Protein AF-A0A420J7J9-F1 (afdb_monomer_lite)

pLDDT: mean 89.04, std 15.26, range [40.41, 98.19]

Sequence (106 aa):
MLVKWNEISLKTTLQDIESKDVEVALNSLITNLRHIQMSLSPEFQLDKILFAKLLQACRTHPSCSIACSTIADETAAGLISRLRSNVATWKAQQNPMGEQMTKTKL

Radius of gyration: 16.17 Å; chains: 1; bounding box: 46×28×48 Å

Foldseek 3Di:
DVVCLVPAALVVLCVVVVDPQSLVSLVVSLVVNQVVQVVDDPVCVDQLNLLVSNLVRYCVPPLCVVLSPDPDDSGNVSSSVSSNVSSVVVVCVVCVDDPPPPDDDD

Organism: NCBI:txid62708

Structure (mmCIF, N/CA/C/O backbone):
data_AF-A0A420J7J9-F1
#
_entry.id   AF-A0A420J7J9-F1
#
loop_
_atom_site.group_PDB
_atom_site.id
_atom_site.type_symbol
_atom_site.label_atom_id
_atom_site.label_alt_id
_atom_site.label_comp_id
_atom_site.label_asym_id
_atom_site.label_entity_id
_atom_site.label_seq_id
_atom_site.pdbx_PDB_ins_code
_atom_site.Cartn_x
_atom_site.Cartn_y
_atom_site.Cartn_z
_atom_site.occupancy
_atom_site.B_iso_or_equiv
_atom_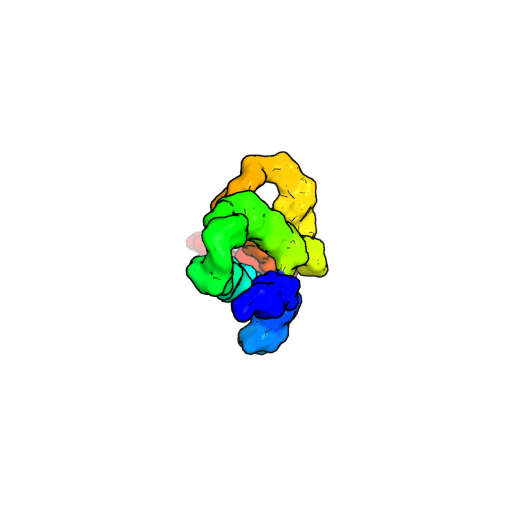site.auth_seq_id
_atom_site.auth_comp_id
_atom_site.auth_asym_id
_atom_site.auth_atom_id
_atom_site.pdbx_PDB_model_num
ATOM 1 N N . MET A 1 1 ? -17.804 -1.522 4.034 1.00 90.06 1 MET A N 1
ATOM 2 C CA . MET A 1 1 ? -16.452 -0.916 3.997 1.00 90.06 1 MET A CA 1
ATOM 3 C C . MET A 1 1 ? -15.364 -1.871 4.470 1.00 90.06 1 MET A C 1
ATOM 5 O O . MET A 1 1 ? -14.366 -1.987 3.776 1.00 90.06 1 MET A O 1
ATOM 9 N N . LEU A 1 2 ? -15.567 -2.612 5.566 1.00 92.81 2 LEU A N 1
ATOM 10 C CA . LEU A 1 2 ? -14.565 -3.558 6.079 1.00 92.81 2 LEU A CA 1
ATOM 11 C C . LEU A 1 2 ? -14.192 -4.686 5.096 1.00 92.81 2 LEU A C 1
ATOM 13 O O . LEU A 1 2 ? -13.023 -5.021 4.971 1.00 92.81 2 LEU A O 1
ATOM 17 N N . VAL A 1 3 ? -15.160 -5.223 4.343 1.00 95.81 3 VAL A N 1
ATOM 18 C CA . VAL A 1 3 ? -14.890 -6.217 3.282 1.00 95.81 3 VAL A CA 1
ATOM 19 C C . VAL A 1 3 ? -13.900 -5.658 2.252 1.00 95.81 3 VAL A C 1
ATOM 21 O O . VAL A 1 3 ? -12.827 -6.221 2.062 1.00 95.81 3 VAL A O 1
ATOM 24 N N . LYS A 1 4 ? -14.190 -4.465 1.707 1.00 95.00 4 LYS A N 1
ATOM 25 C CA . LYS A 1 4 ? -13.288 -3.755 0.785 1.00 95.00 4 LYS A CA 1
ATOM 26 C C . LYS A 1 4 ? -11.912 -3.491 1.402 1.00 95.00 4 LYS A C 1
ATOM 28 O O . LYS A 1 4 ? -10.905 -3.658 0.726 1.00 95.00 4 LYS A O 1
ATOM 33 N N . TRP A 1 5 ? -11.857 -3.098 2.679 1.00 96.88 5 TRP A N 1
ATOM 34 C CA . TRP A 1 5 ? -10.592 -2.925 3.399 1.00 96.88 5 TRP A CA 1
ATOM 35 C C . TRP A 1 5 ? -9.769 -4.208 3.413 1.00 96.88 5 TRP A C 1
ATOM 37 O O . TRP A 1 5 ? -8.566 -4.143 3.209 1.00 96.88 5 TRP A O 1
ATOM 47 N N . ASN A 1 6 ? -10.378 -5.372 3.622 1.00 95.50 6 ASN A N 1
ATOM 48 C CA . ASN A 1 6 ? -9.649 -6.637 3.696 1.00 95.50 6 ASN A CA 1
ATOM 49 C C . ASN A 1 6 ? -9.162 -7.111 2.322 1.00 95.50 6 ASN A C 1
ATOM 51 O O . ASN A 1 6 ? -8.015 -7.538 2.205 1.00 95.50 6 ASN A O 1
ATOM 55 N N . GLU A 1 7 ? -9.994 -6.969 1.294 1.00 95.69 7 GLU A N 1
ATOM 56 C CA . GLU A 1 7 ? -9.735 -7.490 -0.054 1.00 95.69 7 GLU A CA 1
ATOM 57 C C . GLU A 1 7 ? -8.783 -6.617 -0.874 1.00 95.69 7 GLU A C 1
ATOM 59 O O . GLU A 1 7 ? -8.020 -7.136 -1.691 1.00 95.69 7 GLU A O 1
ATOM 64 N N . ILE A 1 8 ? -8.790 -5.297 -0.651 1.00 96.94 8 ILE A N 1
ATOM 65 C CA . ILE A 1 8 ? -7.979 -4.391 -1.461 1.00 96.94 8 ILE A CA 1
ATOM 66 C C . ILE A 1 8 ? -6.481 -4.671 -1.266 1.00 96.94 8 ILE A C 1
ATOM 68 O O . ILE A 1 8 ? -5.954 -4.735 -0.146 1.00 96.94 8 ILE A O 1
ATOM 72 N N . SER A 1 9 ? -5.800 -4.844 -2.392 1.00 97.50 9 SER A N 1
ATOM 73 C CA . SER A 1 9 ? -4.366 -5.078 -2.519 1.00 97.50 9 SER A CA 1
ATOM 74 C C . SER A 1 9 ? -3.840 -4.361 -3.761 1.00 97.50 9 SER A C 1
ATOM 76 O O . SER A 1 9 ? -4.617 -3.896 -4.599 1.00 97.50 9 SER A O 1
ATOM 78 N N . LEU A 1 10 ? -2.519 -4.292 -3.927 1.00 97.50 10 LEU A N 1
ATOM 79 C CA . LEU A 1 10 ? -1.934 -3.736 -5.150 1.00 97.50 10 LEU A CA 1
ATOM 80 C C . LEU A 1 10 ? -2.340 -4.554 -6.386 1.00 97.50 10 LEU A C 1
ATOM 82 O O . LEU A 1 10 ? -2.650 -3.988 -7.430 1.00 97.50 10 LEU A O 1
ATOM 86 N N . LYS A 1 11 ? -2.419 -5.883 -6.237 1.00 96.00 11 LYS A N 1
ATOM 87 C CA . LYS A 1 11 ? -2.856 -6.799 -7.296 1.00 96.00 11 LYS A CA 1
ATOM 88 C C . LYS A 1 11 ? -4.298 -6.534 -7.726 1.00 96.00 11 LYS A C 1
ATOM 90 O O . LYS A 1 11 ? -4.545 -6.399 -8.917 1.00 96.00 11 LYS A O 1
ATOM 95 N N . THR A 1 12 ? -5.232 -6.461 -6.778 1.00 96.81 12 THR A N 1
ATOM 96 C CA . THR A 1 12 ? -6.642 -6.198 -7.112 1.00 96.81 12 THR A CA 1
ATOM 97 C C . THR A 1 12 ? -6.812 -4.788 -7.666 1.00 96.81 12 THR A C 1
ATOM 99 O O . THR A 1 12 ? -7.555 -4.602 -8.613 1.00 96.81 12 THR A O 1
ATOM 102 N N . THR A 1 13 ? -6.045 -3.810 -7.171 1.00 97.38 13 THR A N 1
ATOM 103 C CA . THR A 1 13 ? -6.090 -2.440 -7.705 1.00 97.38 13 THR A CA 1
ATOM 104 C C . THR A 1 13 ? -5.647 -2.385 -9.167 1.00 97.38 13 THR A C 1
ATOM 106 O O . THR A 1 13 ? -6.300 -1.712 -9.950 1.00 97.38 13 THR A O 1
ATOM 109 N N . LEU A 1 14 ? -4.586 -3.108 -9.559 1.00 96.94 14 LEU A N 1
ATOM 110 C CA . LEU A 1 14 ? -4.165 -3.231 -10.966 1.00 96.94 14 LEU A CA 1
ATOM 111 C C . LEU A 1 14 ? -5.277 -3.809 -11.853 1.00 96.94 14 LEU A C 1
ATOM 113 O O . LEU A 1 14 ? -5.465 -3.344 -12.974 1.00 96.94 14 LEU A O 1
ATOM 117 N N . GLN A 1 15 ? -5.999 -4.810 -11.341 1.00 95.94 15 GLN A N 1
ATOM 118 C CA . GLN A 1 15 ? -7.125 -5.432 -12.038 1.00 95.94 15 GLN A CA 1
ATOM 119 C C . GLN A 1 15 ? -8.300 -4.456 -12.179 1.00 95.94 15 GLN A C 1
ATOM 121 O O . GLN A 1 15 ? -8.809 -4.294 -13.281 1.00 95.94 15 GLN A O 1
ATOM 126 N N . ASP A 1 16 ? -8.669 -3.764 -11.099 1.00 95.69 16 ASP A N 1
ATOM 127 C CA . ASP A 1 16 ? -9.810 -2.842 -11.061 1.00 95.69 16 ASP A CA 1
ATOM 128 C C . ASP A 1 16 ? -9.631 -1.626 -11.982 1.00 95.69 16 ASP A C 1
ATOM 130 O O . ASP A 1 16 ? -10.608 -1.122 -12.530 1.00 95.69 16 ASP A O 1
ATOM 134 N N . ILE A 1 17 ? -8.396 -1.134 -12.146 1.00 95.88 17 ILE A N 1
ATOM 135 C CA . ILE A 1 17 ? -8.097 0.018 -13.017 1.00 95.88 17 ILE A CA 1
ATOM 136 C C . ILE A 1 17 ? -7.625 -0.389 -14.421 1.00 95.88 17 ILE A C 1
ATOM 138 O O . ILE A 1 17 ? -7.207 0.479 -15.186 1.00 95.88 17 ILE A O 1
ATOM 142 N N . GLU A 1 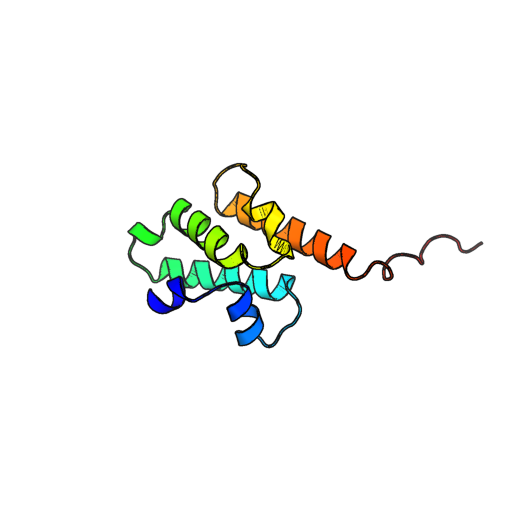18 ? -7.611 -1.690 -14.728 1.00 94.81 18 GLU A N 1
ATOM 143 C CA . GLU A 1 18 ? -7.140 -2.263 -15.999 1.00 94.81 18 GLU A CA 1
ATOM 144 C C . GLU A 1 18 ? -5.755 -1.745 -16.448 1.00 94.81 18 GLU A C 1
ATOM 146 O O . GLU A 1 18 ? -5.471 -1.583 -17.637 1.00 94.81 18 GLU A O 1
ATOM 151 N N . SER A 1 19 ? -4.857 -1.488 -15.492 1.00 92.31 19 SER A N 1
ATOM 152 C CA . SER A 1 19 ? -3.538 -0.906 -15.758 1.00 92.31 19 SER A CA 1
ATOM 153 C C . SER A 1 19 ? -2.415 -1.900 -15.507 1.00 92.31 19 SER A C 1
ATOM 155 O O . SER A 1 19 ? -2.480 -2.754 -14.624 1.00 92.31 19 SER A O 1
ATOM 157 N N . LYS A 1 20 ? -1.331 -1.740 -16.268 1.00 91.56 20 LYS A N 1
ATOM 158 C CA . LYS A 1 20 ? -0.040 -2.393 -16.009 1.00 91.56 20 LYS A CA 1
ATOM 159 C C . LYS A 1 20 ? 0.940 -1.470 -15.282 1.00 91.56 20 LYS A C 1
ATOM 161 O O . LYS A 1 20 ? 2.014 -1.917 -14.887 1.00 91.56 20 LYS A O 1
ATOM 166 N N . ASP A 1 21 ? 0.595 -0.193 -15.113 1.00 94.56 21 ASP A N 1
ATOM 167 C CA . ASP A 1 21 ? 1.447 0.766 -14.422 1.00 94.56 21 ASP A CA 1
ATOM 168 C C . ASP A 1 21 ? 1.289 0.621 -12.905 1.00 94.56 21 ASP A C 1
ATOM 170 O O . ASP A 1 21 ? 0.330 1.093 -12.286 1.00 94.56 21 ASP A O 1
ATOM 174 N N . VAL A 1 22 ? 2.272 -0.049 -12.308 1.00 95.75 22 VAL A N 1
ATOM 175 C CA . VAL A 1 22 ? 2.347 -0.324 -10.870 1.00 95.75 22 VAL A CA 1
ATOM 176 C C . VAL A 1 22 ? 2.400 0.960 -10.043 1.00 95.75 22 VAL A C 1
ATOM 178 O O . VAL A 1 22 ? 1.897 0.989 -8.922 1.00 95.75 22 VAL A O 1
ATOM 181 N N . GLU A 1 23 ? 2.967 2.037 -10.584 1.00 96.06 23 GLU A N 1
ATOM 182 C CA . GLU A 1 23 ? 3.046 3.329 -9.902 1.00 96.06 23 GLU A CA 1
ATOM 183 C C . GLU A 1 23 ? 1.667 3.985 -9.792 1.00 96.06 23 GLU A C 1
ATOM 185 O O . GLU A 1 23 ? 1.270 4.443 -8.715 1.00 96.06 23 GLU A O 1
ATOM 190 N N . VAL A 1 24 ? 0.902 3.961 -10.887 1.00 96.75 24 VAL A N 1
ATOM 191 C CA . VAL A 1 24 ? -0.487 4.436 -10.910 1.00 96.75 24 VAL A CA 1
ATOM 192 C C . VAL A 1 24 ? -1.338 3.601 -9.954 1.00 96.75 24 VAL A C 1
ATOM 194 O O . VAL A 1 24 ? -2.038 4.159 -9.108 1.00 96.75 24 VAL A O 1
ATOM 197 N N . ALA A 1 25 ? -1.223 2.271 -10.013 1.00 97.81 25 ALA A N 1
ATOM 198 C CA . ALA A 1 25 ? -1.968 1.381 -9.126 1.00 97.81 25 ALA A CA 1
ATOM 199 C C . ALA A 1 25 ? -1.615 1.579 -7.644 1.00 97.81 25 ALA A C 1
ATOM 201 O O . ALA A 1 25 ? -2.511 1.577 -6.800 1.00 97.81 25 ALA A O 1
ATOM 202 N N . LEU A 1 26 ? -0.342 1.810 -7.308 1.00 98.06 26 LEU A N 1
ATOM 203 C CA . LEU A 1 26 ? 0.078 2.096 -5.934 1.00 98.06 26 LEU A CA 1
ATOM 204 C C . LEU A 1 26 ? -0.551 3.396 -5.414 1.00 98.06 26 LEU A C 1
ATOM 206 O O . LEU A 1 26 ? -1.060 3.430 -4.293 1.00 98.06 26 LEU A O 1
ATOM 210 N N . ASN A 1 27 ? -0.545 4.463 -6.216 1.00 97.81 27 ASN A N 1
ATOM 211 C CA . ASN A 1 27 ? -1.152 5.735 -5.819 1.00 97.81 27 ASN A CA 1
ATOM 212 C C . ASN A 1 27 ? -2.676 5.620 -5.645 1.00 97.81 27 ASN A C 1
ATOM 214 O O . ASN A 1 27 ? -3.222 6.155 -4.671 1.00 97.81 27 ASN A O 1
ATOM 218 N N . SER A 1 28 ? -3.350 4.866 -6.518 1.00 98.12 28 SER A N 1
ATOM 219 C CA . SER A 1 28 ? -4.777 4.551 -6.378 1.00 98.12 28 SER A CA 1
ATOM 220 C C . SER A 1 28 ? -5.061 3.730 -5.120 1.00 98.12 28 SER A C 1
ATOM 222 O O . SER A 1 28 ? -5.958 4.076 -4.353 1.00 98.12 28 SER A O 1
ATOM 224 N N . LEU A 1 29 ? -4.255 2.701 -4.839 1.00 98.19 29 LEU A N 1
ATOM 225 C CA . LEU A 1 29 ? -4.369 1.881 -3.630 1.00 98.19 29 LEU A CA 1
ATOM 226 C C . LEU A 1 29 ? -4.255 2.734 -2.359 1.00 98.19 29 LEU A C 1
ATOM 228 O O . LEU A 1 29 ? -5.097 2.620 -1.471 1.00 98.19 29 LEU A O 1
ATOM 232 N N . ILE A 1 30 ? -3.239 3.600 -2.270 1.00 98.12 30 ILE A N 1
ATOM 233 C CA . ILE A 1 30 ? -3.020 4.477 -1.107 1.00 98.12 30 ILE A CA 1
ATOM 234 C C . ILE A 1 30 ? -4.223 5.403 -0.895 1.00 98.12 30 ILE A C 1
ATOM 236 O O . ILE A 1 30 ? -4.692 5.565 0.234 1.00 98.12 30 ILE A O 1
ATOM 240 N N . THR A 1 31 ? -4.731 5.993 -1.977 1.00 98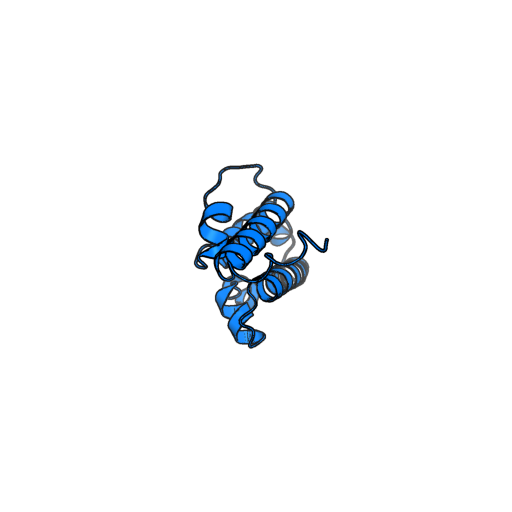.06 31 THR A N 1
ATOM 241 C CA . THR A 1 31 ? -5.889 6.896 -1.936 1.00 98.06 31 THR A CA 1
ATOM 242 C C . THR A 1 31 ? -7.143 6.156 -1.472 1.00 98.06 31 THR A C 1
ATOM 244 O O . THR A 1 31 ? -7.812 6.593 -0.533 1.00 98.06 31 THR A O 1
ATOM 247 N N . ASN A 1 32 ? -7.408 4.983 -2.050 1.00 97.31 32 ASN A N 1
ATOM 248 C CA . ASN A 1 32 ? -8.549 4.144 -1.695 1.00 97.31 32 ASN A CA 1
ATOM 249 C C . ASN A 1 32 ? -8.478 3.670 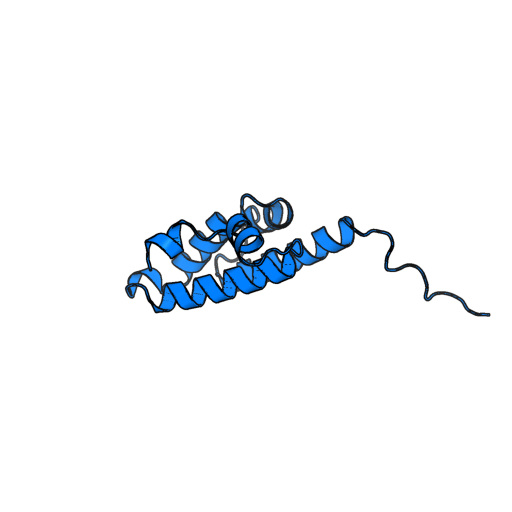-0.243 1.00 97.31 32 ASN A C 1
ATOM 251 O O . ASN A 1 32 ? -9.479 3.735 0.466 1.00 97.31 32 ASN A O 1
ATOM 255 N N . LEU A 1 33 ? -7.305 3.240 0.230 1.00 97.81 33 LEU A N 1
ATOM 256 C CA . LEU A 1 33 ? -7.118 2.829 1.619 1.00 97.81 33 LEU A CA 1
ATOM 257 C C . LEU A 1 33 ? -7.423 3.970 2.588 1.00 97.81 33 LEU A C 1
ATOM 259 O O . LEU A 1 33 ? -8.160 3.748 3.541 1.00 97.81 33 LEU A O 1
ATOM 263 N N . ARG A 1 34 ? -6.944 5.191 2.325 1.00 97.19 34 ARG A N 1
ATOM 264 C CA . ARG A 1 34 ? -7.257 6.356 3.171 1.00 97.19 34 ARG A CA 1
ATOM 265 C C . ARG A 1 34 ? -8.753 6.668 3.190 1.00 97.19 34 ARG A C 1
ATOM 267 O O . ARG A 1 34 ? -9.318 6.878 4.259 1.00 97.19 34 ARG A O 1
ATOM 274 N N . HIS A 1 35 ? -9.414 6.646 2.034 1.00 96.94 35 HIS A N 1
ATOM 275 C CA . HIS A 1 35 ? -10.865 6.849 1.955 1.00 96.94 35 HIS A CA 1
ATOM 276 C C . HIS A 1 35 ? -11.647 5.768 2.709 1.00 96.94 35 HIS A C 1
ATOM 278 O O . HIS A 1 35 ? -12.573 6.078 3.462 1.00 96.94 35 HIS A O 1
ATOM 284 N N . ILE A 1 36 ? -11.260 4.500 2.541 1.00 96.88 36 ILE A N 1
ATOM 285 C CA . ILE A 1 36 ? -11.893 3.391 3.252 1.00 96.88 36 ILE A CA 1
ATOM 286 C C . ILE A 1 36 ? -11.672 3.541 4.755 1.00 96.88 36 ILE A C 1
ATOM 288 O O . ILE A 1 36 ? -12.636 3.427 5.503 1.00 96.88 36 ILE A O 1
ATOM 292 N N . GLN A 1 37 ? -10.449 3.855 5.185 1.00 97.12 37 GLN A N 1
ATOM 293 C CA . GLN A 1 37 ? -10.084 4.031 6.589 1.00 97.12 37 GLN A CA 1
ATOM 294 C C . GLN A 1 37 ? -10.947 5.090 7.285 1.00 97.12 37 GLN A C 1
ATOM 296 O O . GLN A 1 37 ? -11.473 4.827 8.362 1.00 97.12 37 GLN A O 1
ATOM 301 N N . MET A 1 38 ? -11.155 6.251 6.654 1.00 95.75 38 MET A N 1
ATOM 302 C CA . MET A 1 38 ? -12.023 7.313 7.191 1.00 95.75 38 MET A CA 1
ATOM 303 C C . MET A 1 38 ? -13.495 6.892 7.305 1.00 95.75 38 MET A C 1
ATOM 305 O O . MET A 1 38 ? -14.245 7.475 8.079 1.00 95.75 38 MET A O 1
ATOM 309 N N . SER A 1 39 ? -13.909 5.880 6.540 1.00 95.88 39 SER A N 1
ATOM 310 C CA . SER A 1 39 ? -15.269 5.329 6.560 1.00 95.88 39 SER A CA 1
ATOM 311 C C . SER A 1 39 ? -15.420 4.126 7.504 1.00 95.88 39 SER A C 1
ATOM 313 O O . SER A 1 39 ? -16.488 3.510 7.543 1.00 95.88 39 SER A O 1
ATOM 315 N N . LEU A 1 40 ? -14.351 3.730 8.201 1.00 96.25 40 LEU A N 1
ATOM 316 C CA . LEU A 1 40 ? -14.360 2.682 9.221 1.00 96.25 40 LEU A CA 1
ATOM 317 C C . LEU A 1 40 ? -14.442 3.293 10.622 1.00 96.25 40 LEU A C 1
ATOM 319 O O . LEU A 1 40 ? -14.238 4.494 10.820 1.00 96.25 40 LEU A O 1
ATOM 323 N N . SER A 1 41 ? -14.724 2.433 11.598 1.00 95.38 41 SER A N 1
ATOM 324 C CA . SER A 1 41 ? -14.749 2.788 13.013 1.00 95.38 41 SER A CA 1
ATOM 325 C C . SER A 1 41 ? -13.424 3.432 13.470 1.00 95.38 41 SER A C 1
ATOM 327 O O . SER A 1 41 ? -12.369 3.110 12.909 1.00 95.38 41 SER A O 1
ATOM 329 N N . PRO A 1 42 ? -13.437 4.323 14.481 1.00 95.44 42 PRO A N 1
ATOM 330 C CA . PRO A 1 42 ? -12.266 5.111 14.889 1.00 95.44 42 PRO A CA 1
ATOM 331 C C . PRO A 1 42 ? -11.000 4.300 15.200 1.00 95.44 42 PRO A C 1
ATOM 333 O O . PRO A 1 42 ? -9.889 4.759 14.944 1.00 95.44 42 PRO A O 1
ATOM 336 N N . GLU A 1 43 ? -11.138 3.070 15.690 1.00 94.12 43 GLU A N 1
ATOM 337 C CA . GLU A 1 43 ? -10.023 2.160 15.958 1.00 94.12 43 GLU A CA 1
ATOM 338 C C . GLU A 1 43 ? -9.208 1.805 14.702 1.00 94.12 43 GLU A C 1
ATOM 340 O O . GLU A 1 43 ? -8.010 1.535 14.804 1.00 94.12 43 GLU A O 1
ATOM 345 N N . PHE A 1 44 ? -9.816 1.871 13.513 1.00 93.81 44 PHE A N 1
ATOM 346 C CA . PHE A 1 44 ? -9.128 1.672 12.236 1.00 93.81 44 PHE A CA 1
ATOM 347 C C . PHE A 1 44 ? -8.395 2.922 11.752 1.00 93.81 44 PHE A C 1
ATOM 349 O O . PHE A 1 44 ? -7.525 2.809 10.891 1.00 93.81 44 PHE A O 1
ATOM 356 N N . GLN A 1 45 ? -8.703 4.103 12.289 1.00 94.75 45 GLN A N 1
ATOM 357 C CA . GLN A 1 45 ? -8.146 5.386 11.836 1.00 94.75 45 GLN A CA 1
ATOM 358 C C . GLN A 1 45 ? -6.740 5.665 12.390 1.00 94.75 45 GLN A C 1
ATOM 360 O O . GLN A 1 45 ? -6.114 6.665 12.047 1.00 94.75 45 GLN A O 1
ATOM 365 N N . LEU A 1 46 ? -6.208 4.757 13.210 1.00 95.56 46 LEU A N 1
ATOM 366 C CA . LEU A 1 46 ? -4.852 4.833 13.742 1.00 95.56 46 LEU A CA 1
ATOM 367 C C . LEU A 1 46 ? -3.807 4.595 12.637 1.00 95.56 46 LEU A C 1
ATOM 369 O O . LEU A 1 46 ? -3.935 3.665 11.839 1.00 95.56 46 LEU A O 1
ATOM 373 N N . ASP A 1 47 ? -2.718 5.371 12.644 1.00 95.44 47 ASP A N 1
ATOM 374 C CA . ASP A 1 47 ? -1.646 5.278 11.634 1.00 95.44 47 ASP A CA 1
ATOM 375 C C . ASP A 1 47 ? -1.057 3.861 11.523 1.00 95.44 47 ASP A C 1
ATOM 377 O O . ASP A 1 47 ? -0.913 3.324 10.426 1.00 95.44 47 ASP A O 1
ATOM 381 N N . LYS A 1 48 ? -0.844 3.191 12.665 1.00 95.06 48 LYS A N 1
ATOM 382 C CA . LYS A 1 48 ? -0.349 1.804 12.724 1.00 95.06 48 LYS A CA 1
ATOM 383 C C . LYS A 1 48 ? -1.235 0.799 11.975 1.00 95.06 48 LYS A C 1
ATOM 385 O O . LYS A 1 48 ? -0.735 -0.196 11.455 1.00 95.06 48 LYS A O 1
ATOM 390 N N . ILE A 1 49 ? -2.546 1.049 11.909 1.00 96.44 49 ILE A N 1
ATOM 391 C CA . ILE A 1 49 ? -3.494 0.183 11.197 1.00 96.44 49 ILE A CA 1
ATOM 392 C C . ILE A 1 49 ? -3.348 0.382 9.688 1.00 96.44 49 ILE A C 1
ATOM 394 O O . ILE A 1 49 ? -3.305 -0.599 8.944 1.00 96.44 49 ILE A O 1
ATOM 398 N N . LEU A 1 50 ? -3.180 1.630 9.236 1.00 96.94 50 LEU A N 1
ATOM 399 C CA . LEU A 1 50 ? -2.866 1.920 7.837 1.00 96.94 50 LEU A CA 1
ATOM 400 C C . LEU A 1 50 ? -1.505 1.342 7.435 1.00 96.94 50 LEU A C 1
ATOM 402 O O . LEU A 1 50 ? -1.398 0.732 6.373 1.00 96.94 50 LEU A O 1
ATOM 406 N N . PHE A 1 51 ? -0.487 1.483 8.287 1.00 96.38 51 PHE A N 1
ATOM 407 C CA . PHE A 1 51 ? 0.838 0.902 8.070 1.00 96.38 51 PHE A CA 1
ATOM 408 C C . PHE A 1 51 ? 0.764 -0.620 7.879 1.00 96.38 51 PHE A C 1
ATOM 410 O O . PHE A 1 51 ? 1.202 -1.137 6.848 1.00 96.38 51 PHE A O 1
ATOM 417 N N . ALA A 1 52 ? 0.140 -1.335 8.820 1.00 95.50 52 ALA A N 1
ATOM 418 C CA . ALA A 1 52 ? -0.018 -2.786 8.741 1.00 95.50 52 ALA A CA 1
ATOM 419 C C . ALA A 1 52 ? -0.800 -3.210 7.488 1.00 95.50 52 ALA A C 1
ATOM 421 O O . ALA A 1 52 ? -0.421 -4.163 6.798 1.00 95.50 52 ALA A O 1
ATOM 422 N N . LYS A 1 53 ? -1.862 -2.472 7.144 1.00 97.12 53 LYS A N 1
ATOM 423 C CA . LYS A 1 53 ? -2.653 -2.761 5.948 1.00 97.12 53 LYS A CA 1
ATOM 424 C C . LYS A 1 53 ? -1.870 -2.530 4.658 1.00 97.12 53 LYS A C 1
ATOM 426 O O . LYS A 1 53 ? -1.982 -3.346 3.747 1.00 97.12 53 LYS A O 1
ATOM 431 N N . LEU A 1 54 ? -1.073 -1.466 4.569 1.00 96.88 54 LEU A N 1
ATOM 432 C CA . LEU A 1 54 ? -0.204 -1.204 3.417 1.00 96.88 54 LEU A CA 1
ATOM 433 C C . LEU A 1 54 ? 0.830 -2.318 3.231 1.00 96.88 54 LEU A C 1
ATOM 435 O O . LEU A 1 54 ? 1.023 -2.777 2.106 1.00 96.88 54 LEU A O 1
ATOM 439 N N . LEU A 1 55 ? 1.443 -2.802 4.318 1.00 95.50 55 LEU A N 1
ATOM 440 C CA . LEU A 1 55 ? 2.334 -3.962 4.253 1.00 95.50 55 LEU A CA 1
ATOM 441 C C . LEU A 1 55 ? 1.608 -5.173 3.668 1.00 95.50 55 LEU A C 1
ATOM 443 O O . LEU A 1 55 ? 2.068 -5.746 2.684 1.00 95.50 55 LEU A O 1
ATOM 447 N N . GLN A 1 56 ? 0.449 -5.530 4.223 1.00 95.75 56 GLN A N 1
ATOM 448 C CA . GLN A 1 56 ? -0.336 -6.667 3.742 1.00 95.75 56 GLN A CA 1
ATOM 449 C C . GLN A 1 56 ? -0.743 -6.512 2.266 1.00 95.75 56 GLN A C 1
ATOM 451 O O . GLN A 1 56 ? -0.626 -7.459 1.490 1.00 95.75 56 GLN A O 1
ATOM 456 N N . ALA A 1 57 ? -1.210 -5.325 1.873 1.00 97.06 57 ALA A N 1
ATOM 457 C CA . ALA A 1 57 ? -1.727 -5.038 0.537 1.00 97.06 57 ALA A CA 1
ATOM 458 C C . ALA A 1 57 ? -0.647 -5.059 -0.557 1.00 97.06 57 ALA A C 1
ATOM 460 O O . ALA A 1 57 ? -0.957 -5.379 -1.707 1.00 97.06 57 ALA A O 1
ATOM 461 N N . CYS A 1 58 ? 0.598 -4.716 -0.212 1.00 96.69 58 CYS A N 1
ATOM 462 C CA . CYS A 1 58 ? 1.695 -4.566 -1.170 1.00 96.69 58 CYS A CA 1
ATOM 463 C C . CYS A 1 58 ? 2.675 -5.751 -1.191 1.00 96.69 58 CYS A C 1
ATOM 465 O O . CYS A 1 58 ? 3.319 -5.971 -2.215 1.00 96.69 58 CYS A O 1
ATOM 467 N N . ARG A 1 59 ? 2.796 -6.532 -0.105 1.00 91.94 59 ARG A N 1
ATOM 468 C CA . ARG A 1 59 ? 3.870 -7.536 0.075 1.00 91.94 59 ARG A CA 1
ATOM 469 C C . ARG A 1 59 ? 3.950 -8.607 -1.016 1.00 91.94 59 ARG A C 1
ATOM 471 O O . ARG A 1 59 ? 5.015 -9.178 -1.219 1.00 91.94 59 ARG A O 1
ATOM 478 N N . THR A 1 60 ? 2.852 -8.896 -1.708 1.00 90.00 60 THR A N 1
ATOM 479 C CA . THR A 1 60 ? 2.808 -9.928 -2.757 1.00 90.00 60 THR A CA 1
ATOM 480 C C . THR A 1 60 ? 3.344 -9.454 -4.107 1.00 90.00 60 THR A C 1
ATOM 482 O O . THR A 1 60 ? 3.593 -10.288 -4.977 1.00 90.00 60 THR A O 1
ATOM 485 N N . HIS A 1 61 ? 3.532 -8.145 -4.307 1.00 93.94 61 HIS A N 1
ATOM 486 C CA . HIS A 1 61 ? 4.036 -7.610 -5.567 1.00 93.94 61 HIS A CA 1
ATOM 487 C C . HIS A 1 61 ? 5.569 -7.440 -5.526 1.00 93.94 61 HIS A C 1
ATOM 489 O O . HIS A 1 61 ? 6.081 -6.803 -4.600 1.00 93.94 61 HIS A O 1
ATOM 495 N N . PRO A 1 62 ? 6.325 -7.928 -6.534 1.00 92.31 62 PRO A N 1
ATOM 496 C CA . PRO A 1 62 ? 7.791 -7.880 -6.531 1.00 92.31 62 PRO A CA 1
ATOM 497 C C . PRO A 1 62 ? 8.382 -6.478 -6.335 1.00 92.31 62 PRO A C 1
ATOM 499 O O . PRO A 1 62 ? 9.348 -6.318 -5.593 1.00 92.31 62 PRO A O 1
ATOM 502 N N . SER A 1 63 ? 7.763 -5.450 -6.926 1.00 93.75 63 SER A N 1
ATOM 503 C CA . SER A 1 63 ? 8.203 -4.049 -6.797 1.00 93.75 63 SER A CA 1
ATOM 504 C C . SER A 1 63 ? 8.133 -3.493 -5.368 1.00 93.75 63 SER A C 1
ATOM 506 O O . SER A 1 63 ? 8.687 -2.433 -5.094 1.00 93.75 63 SER A O 1
ATOM 508 N N . CYS A 1 64 ? 7.421 -4.164 -4.462 1.00 94.88 64 CYS A N 1
ATOM 509 C CA . CYS A 1 64 ? 7.227 -3.731 -3.080 1.00 94.88 64 CYS A CA 1
ATOM 510 C C . CYS A 1 64 ? 7.994 -4.600 -2.075 1.00 94.88 64 CYS A C 1
ATOM 512 O O . CYS A 1 64 ? 8.078 -4.230 -0.906 1.00 94.88 64 CYS A O 1
ATOM 514 N N . SER A 1 65 ? 8.571 -5.727 -2.508 1.00 90.12 65 SER A N 1
ATOM 515 C CA . SER A 1 65 ? 9.164 -6.735 -1.618 1.00 90.12 65 SER A CA 1
ATOM 516 C C . SER A 1 65 ? 10.227 -6.156 -0.678 1.00 90.12 65 SER A C 1
ATOM 518 O O . SER A 1 65 ? 10.211 -6.443 0.520 1.00 90.12 65 SER A O 1
ATOM 520 N N . ILE A 1 66 ? 11.126 -5.313 -1.201 1.00 90.75 66 ILE A N 1
ATOM 521 C CA . ILE A 1 66 ? 12.187 -4.670 -0.410 1.00 90.75 66 ILE A CA 1
ATOM 522 C C . ILE A 1 66 ? 11.571 -3.682 0.587 1.00 90.75 66 ILE A C 1
ATOM 524 O O . ILE A 1 66 ? 11.769 -3.835 1.789 1.00 90.75 66 ILE A O 1
ATOM 528 N N . ALA A 1 67 ? 10.748 -2.739 0.115 1.00 91.56 67 ALA A N 1
ATOM 529 C CA . ALA A 1 67 ? 10.083 -1.751 0.970 1.00 91.56 67 ALA A CA 1
ATOM 530 C C . ALA A 1 67 ? 9.261 -2.380 2.112 1.00 91.56 67 ALA A C 1
ATOM 532 O O . ALA A 1 67 ? 9.221 -1.822 3.208 1.00 91.56 67 ALA A O 1
ATOM 533 N N . CYS A 1 68 ? 8.627 -3.531 1.863 1.00 92.12 68 CYS A N 1
ATOM 534 C CA . CYS A 1 68 ? 7.849 -4.277 2.854 1.00 92.12 68 CYS A CA 1
ATOM 535 C C . CYS A 1 68 ? 8.698 -5.120 3.822 1.00 92.12 68 CYS A C 1
ATOM 537 O O . CYS A 1 68 ? 8.166 -5.564 4.836 1.00 92.12 68 CYS A O 1
ATOM 539 N N . SER A 1 69 ? 9.973 -5.371 3.514 1.00 89.56 69 SER A N 1
ATOM 540 C CA . SER A 1 69 ? 10.879 -6.186 4.345 1.00 89.56 69 SER A CA 1
ATOM 541 C C . SER A 1 69 ? 11.877 -5.344 5.144 1.00 89.56 69 SER A C 1
ATOM 543 O O . SER A 1 69 ? 12.493 -5.844 6.082 1.00 89.56 69 SER A O 1
ATOM 545 N N . THR A 1 70 ? 12.057 -4.071 4.789 1.00 86.12 70 THR A N 1
ATOM 546 C CA . THR A 1 70 ? 12.934 -3.152 5.517 1.00 86.12 70 THR A CA 1
ATOM 547 C C . THR A 1 70 ? 12.299 -2.710 6.834 1.00 86.12 70 THR A C 1
ATOM 549 O O . THR A 1 70 ? 11.237 -2.084 6.842 1.00 86.12 70 THR A O 1
ATOM 552 N N . ILE A 1 71 ? 13.000 -2.969 7.938 1.00 72.75 71 ILE A N 1
ATOM 553 C CA . ILE A 1 71 ? 12.671 -2.427 9.258 1.00 72.75 71 ILE A CA 1
ATOM 554 C C . ILE A 1 71 ? 13.210 -0.995 9.321 1.00 72.75 71 ILE A C 1
ATOM 556 O O . ILE A 1 71 ? 14.411 -0.769 9.424 1.00 72.75 71 ILE A O 1
ATOM 560 N N . ALA A 1 72 ? 12.312 -0.029 9.181 1.00 70.31 72 ALA A N 1
ATOM 561 C CA . ALA A 1 72 ? 12.572 1.401 9.308 1.00 70.31 72 ALA A CA 1
ATOM 562 C C . ALA A 1 72 ? 11.268 2.075 9.737 1.00 70.31 72 ALA A C 1
ATOM 564 O O . ALA A 1 72 ? 10.209 1.518 9.431 1.00 70.31 72 ALA A O 1
ATOM 565 N N . ASP A 1 73 ? 11.355 3.249 10.374 1.00 71.88 73 ASP A N 1
ATOM 566 C CA . ASP A 1 73 ? 10.258 4.024 10.980 1.00 71.88 73 ASP A CA 1
ATOM 567 C C . ASP A 1 73 ? 8.861 3.549 10.566 1.00 71.88 73 ASP A C 1
ATOM 569 O O . ASP A 1 73 ? 8.4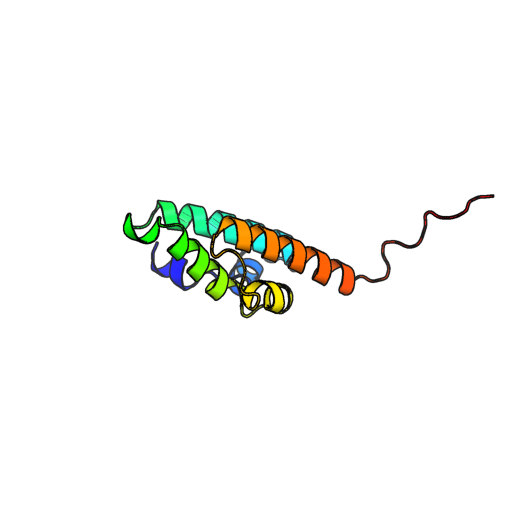52 3.700 9.406 1.00 71.88 73 ASP A O 1
ATOM 573 N N . GLU A 1 74 ? 8.158 2.931 11.517 1.00 85.19 74 GLU A N 1
ATOM 574 C CA . GLU A 1 74 ? 6.908 2.182 11.324 1.00 85.19 74 GLU A CA 1
ATOM 575 C C . GLU A 1 74 ? 5.682 3.096 11.154 1.00 85.19 74 GLU A C 1
ATOM 577 O O . GLU A 1 74 ? 4.601 2.840 11.680 1.00 85.19 74 GLU A O 1
ATOM 582 N N . THR A 1 75 ? 5.854 4.196 10.423 1.00 94.62 75 THR A N 1
ATOM 583 C CA . THR A 1 75 ? 4.777 5.130 10.089 1.00 94.62 75 THR A CA 1
ATOM 584 C C . THR A 1 75 ? 4.230 4.830 8.702 1.00 94.62 75 THR A C 1
ATOM 586 O O . THR A 1 75 ? 4.978 4.472 7.779 1.00 94.62 75 THR A O 1
ATOM 589 N N . ALA A 1 76 ? 2.927 5.031 8.499 1.00 95.31 76 ALA A N 1
ATOM 590 C CA . ALA A 1 76 ? 2.329 4.842 7.179 1.00 95.31 76 ALA A CA 1
ATOM 591 C C . ALA A 1 76 ? 2.954 5.787 6.137 1.00 95.31 76 ALA A C 1
ATOM 593 O O . ALA A 1 76 ? 3.186 5.388 4.996 1.00 95.31 76 ALA A O 1
ATOM 594 N N . ALA A 1 77 ? 3.285 7.022 6.529 1.00 95.56 77 ALA A N 1
ATOM 595 C CA . ALA A 1 77 ? 3.953 7.993 5.662 1.00 95.56 77 ALA A CA 1
ATOM 596 C C . ALA A 1 77 ? 5.351 7.523 5.217 1.00 95.56 77 ALA A C 1
ATOM 598 O O . ALA A 1 77 ? 5.666 7.579 4.023 1.00 95.56 77 ALA A O 1
ATOM 599 N N . GLY A 1 78 ? 6.159 7.008 6.151 1.00 95.12 78 GLY A N 1
ATOM 600 C CA . GLY A 1 78 ? 7.477 6.449 5.853 1.00 95.12 78 GLY A CA 1
ATOM 601 C C . GLY A 1 78 ? 7.387 5.269 4.888 1.00 95.12 78 GLY A C 1
ATOM 602 O O . GLY A 1 78 ? 8.088 5.237 3.873 1.00 95.12 78 GLY A O 1
ATOM 603 N N . LEU A 1 79 ? 6.459 4.341 5.136 1.00 95.56 79 LEU A N 1
ATOM 604 C CA . LEU A 1 79 ? 6.228 3.201 4.250 1.00 95.56 79 LEU A CA 1
ATOM 605 C C . LEU A 1 79 ? 5.763 3.625 2.849 1.00 95.56 79 LEU A C 1
ATOM 607 O O . LEU A 1 79 ? 6.276 3.101 1.863 1.00 95.56 79 LEU A O 1
ATOM 611 N N . ILE A 1 80 ? 4.844 4.590 2.735 1.00 96.75 80 ILE A N 1
ATOM 612 C CA . ILE A 1 80 ? 4.381 5.118 1.439 1.00 96.75 80 ILE A CA 1
ATOM 613 C C . ILE A 1 80 ? 5.552 5.681 0.627 1.00 96.75 80 ILE A C 1
ATOM 615 O O . ILE A 1 80 ? 5.665 5.395 -0.567 1.00 96.75 80 ILE A O 1
ATOM 619 N N . SER A 1 81 ? 6.432 6.454 1.267 1.00 95.88 81 SER A N 1
ATOM 620 C CA . SER A 1 81 ? 7.620 7.010 0.611 1.00 95.88 81 SER A CA 1
ATOM 621 C C . SER A 1 81 ? 8.544 5.900 0.094 1.00 95.88 81 SER A C 1
ATOM 623 O O . SER A 1 81 ? 8.912 5.887 -1.085 1.00 95.88 81 SER A O 1
ATOM 625 N N . ARG A 1 82 ? 8.828 4.894 0.937 1.00 95.12 82 ARG A N 1
ATOM 626 C CA . ARG A 1 82 ? 9.640 3.727 0.551 1.00 95.12 82 ARG A CA 1
ATOM 627 C C . ARG A 1 82 ? 9.018 2.948 -0.606 1.00 95.12 82 ARG A C 1
ATOM 629 O O . ARG A 1 82 ? 9.730 2.617 -1.552 1.00 95.12 82 ARG A O 1
ATOM 636 N N . LEU A 1 83 ? 7.711 2.681 -0.556 1.00 96.50 83 LEU A N 1
ATOM 637 C CA . LEU A 1 83 ? 6.983 1.976 -1.614 1.00 96.50 83 LEU A CA 1
ATOM 638 C C . LEU A 1 83 ? 7.098 2.714 -2.951 1.00 96.50 83 LEU A C 1
ATOM 640 O O . LEU A 1 83 ? 7.444 2.092 -3.951 1.00 96.50 83 LEU A O 1
ATOM 644 N N . ARG A 1 84 ? 6.884 4.035 -2.969 1.00 97.00 84 ARG A N 1
ATOM 645 C CA . ARG A 1 84 ? 7.006 4.850 -4.190 1.00 97.00 84 ARG A CA 1
ATOM 646 C C . ARG A 1 84 ? 8.417 4.814 -4.770 1.00 97.00 84 ARG A C 1
ATOM 648 O O . ARG A 1 84 ? 8.575 4.558 -5.958 1.00 97.00 84 ARG A O 1
ATOM 655 N N . SER A 1 85 ? 9.434 5.001 -3.929 1.00 95.50 85 SER A N 1
ATOM 656 C CA . SER A 1 85 ? 10.838 4.941 -4.357 1.00 95.50 85 SER A CA 1
ATOM 657 C C . SER A 1 85 ? 11.219 3.563 -4.921 1.00 95.50 85 SER A C 1
ATOM 659 O O . SER A 1 85 ? 11.873 3.471 -5.963 1.00 95.50 85 SER A O 1
ATOM 661 N N . ASN A 1 86 ? 10.760 2.482 -4.285 1.00 94.75 86 ASN A N 1
ATOM 662 C CA . ASN A 1 86 ? 11.020 1.119 -4.749 1.00 94.75 86 ASN A CA 1
ATOM 663 C C . ASN A 1 86 ? 10.299 0.806 -6.065 1.00 94.75 86 ASN A C 1
ATOM 665 O O . ASN A 1 86 ? 10.908 0.221 -6.956 1.00 94.75 86 ASN A O 1
ATOM 669 N N . VAL A 1 87 ? 9.044 1.237 -6.225 1.00 95.75 87 VAL A N 1
ATOM 670 C CA . VAL A 1 87 ? 8.314 1.079 -7.492 1.00 95.75 87 VAL A CA 1
ATOM 671 C C . VAL A 1 87 ? 8.993 1.852 -8.620 1.00 95.75 87 VAL A C 1
ATOM 673 O O . VAL A 1 87 ? 9.170 1.289 -9.697 1.00 95.75 87 VAL A O 1
ATOM 676 N N . ALA A 1 88 ? 9.428 3.092 -8.378 1.00 94.94 88 ALA A N 1
ATOM 677 C CA . ALA A 1 88 ? 10.160 3.882 -9.370 1.00 94.94 88 ALA A CA 1
ATOM 678 C C . ALA A 1 88 ? 11.471 3.192 -9.791 1.00 94.94 88 ALA A C 1
ATOM 680 O O . ALA A 1 88 ? 11.749 3.051 -10.981 1.00 94.94 88 ALA A O 1
ATOM 681 N N . THR A 1 89 ? 12.235 2.682 -8.820 1.00 94.88 89 THR A N 1
ATOM 682 C CA . THR A 1 89 ? 13.483 1.941 -9.074 1.00 94.88 89 THR A CA 1
ATOM 683 C C . THR A 1 89 ? 13.221 0.662 -9.869 1.00 94.88 89 THR A C 1
ATOM 685 O O . THR A 1 89 ? 13.889 0.395 -10.864 1.00 94.88 89 THR A O 1
ATOM 688 N N . TRP A 1 90 ? 12.213 -0.114 -9.468 1.00 94.25 90 TRP A N 1
ATOM 689 C CA . TRP A 1 90 ? 11.806 -1.335 -10.160 1.00 94.25 90 TRP A CA 1
ATOM 690 C C . TRP A 1 90 ? 11.375 -1.050 -11.604 1.00 94.25 90 TRP A C 1
ATOM 692 O O . TRP A 1 90 ? 11.782 -1.760 -12.519 1.00 94.25 90 TRP A O 1
ATOM 702 N N . LYS A 1 91 ? 10.614 0.026 -11.832 1.00 92.25 91 LYS A N 1
ATOM 703 C CA . LYS A 1 91 ? 10.171 0.468 -13.164 1.00 92.25 91 LYS A CA 1
ATOM 704 C C . LYS A 1 91 ? 11.358 0.860 -14.050 1.00 92.25 91 LYS A C 1
ATOM 706 O O . LYS A 1 91 ? 11.409 0.440 -15.203 1.00 92.25 91 LYS A O 1
ATOM 711 N N . ALA A 1 92 ? 12.341 1.579 -13.504 1.00 91.00 92 ALA A N 1
ATOM 712 C CA . ALA A 1 92 ? 13.579 1.913 -14.213 1.00 91.00 92 ALA A CA 1
ATOM 713 C C . ALA A 1 92 ? 14.395 0.660 -14.588 1.00 91.00 92 ALA A C 1
ATOM 715 O O . ALA A 1 92 ? 14.924 0.573 -15.692 1.00 91.00 92 ALA A O 1
ATOM 716 N N . GLN A 1 93 ? 14.436 -0.350 -13.713 1.00 89.00 93 GLN A N 1
ATOM 717 C CA . GLN A 1 93 ? 15.094 -1.633 -13.997 1.00 89.00 93 GLN A CA 1
ATOM 718 C C . GLN A 1 93 ? 14.384 -2.447 -15.087 1.00 89.00 93 GLN A C 1
ATOM 720 O O . GLN A 1 93 ? 15.040 -3.202 -15.802 1.00 89.00 93 GLN A O 1
ATOM 725 N N . GLN A 1 94 ? 13.063 -2.304 -15.230 1.00 82.69 94 GLN A N 1
ATOM 726 C CA . GLN A 1 94 ? 12.302 -2.974 -16.291 1.00 82.69 94 GLN A CA 1
ATOM 727 C C . GLN A 1 94 ? 12.469 -2.319 -17.663 1.00 82.69 94 GLN A C 1
ATOM 729 O O . GLN A 1 94 ? 12.269 -2.986 -18.676 1.00 82.69 94 GLN A O 1
ATOM 734 N N . ASN A 1 95 ? 12.845 -1.039 -17.708 1.00 67.75 95 ASN A N 1
ATOM 735 C CA . ASN A 1 95 ? 13.081 -0.312 -18.949 1.00 67.75 95 ASN A CA 1
ATOM 736 C C . ASN A 1 95 ? 14.508 0.265 -19.008 1.00 67.75 95 ASN A C 1
ATOM 738 O O . ASN A 1 95 ? 14.675 1.486 -18.997 1.00 67.75 95 ASN A O 1
ATOM 742 N N . PRO A 1 96 ? 15.553 -0.578 -19.105 1.00 56.16 96 PRO A N 1
ATOM 743 C CA . PRO A 1 96 ? 16.943 -0.118 -19.100 1.00 56.16 96 PRO A CA 1
ATOM 744 C C . PRO A 1 96 ? 17.346 0.715 -20.337 1.00 56.16 96 PRO A C 1
ATOM 746 O O . PRO A 1 96 ? 18.507 1.095 -20.453 1.00 56.16 96 PRO A O 1
ATOM 749 N N . MET A 1 97 ? 16.424 1.017 -21.265 1.00 52.59 97 MET A N 1
ATOM 750 C CA . MET A 1 97 ? 16.728 1.588 -22.584 1.00 52.59 97 MET A CA 1
ATOM 751 C C . MET A 1 97 ? 15.899 2.837 -22.945 1.00 52.59 97 MET A C 1
ATOM 753 O O . MET A 1 97 ? 15.550 3.038 -24.104 1.00 52.59 97 MET A O 1
ATOM 757 N N . GLY A 1 98 ? 15.578 3.681 -21.954 1.00 51.84 98 GLY A N 1
ATOM 758 C CA . GLY A 1 98 ? 14.906 4.979 -22.153 1.00 51.84 98 GLY A CA 1
ATOM 759 C C . GLY A 1 98 ? 15.758 6.230 -21.883 1.00 51.84 98 GLY A C 1
ATOM 760 O O . GLY A 1 98 ? 15.391 7.312 -22.326 1.00 51.84 98 GLY A O 1
ATOM 761 N N . GLU A 1 99 ? 16.905 6.106 -21.207 1.00 47.69 99 GLU A N 1
ATOM 762 C CA . GLU A 1 99 ? 17.771 7.244 -20.841 1.00 47.69 99 GLU A CA 1
ATOM 763 C C . GLU A 1 99 ? 19.230 7.014 -21.266 1.00 47.69 99 GLU A C 1
ATOM 765 O O . GLU A 1 99 ? 20.162 7.010 -20.468 1.00 47.69 99 GLU A O 1
ATOM 770 N N . GLN A 1 100 ? 19.452 6.839 -22.567 1.00 47.59 100 GLN A N 1
ATOM 771 C CA . GLN A 1 100 ? 20.753 7.101 -23.188 1.00 47.59 100 GLN A CA 1
ATOM 772 C C . GLN A 1 100 ? 20.536 7.788 -24.535 1.00 47.59 100 GLN A C 1
ATOM 774 O O . GLN A 1 100 ? 20.603 7.128 -25.560 1.00 47.59 100 GLN A O 1
ATOM 779 N N . MET A 1 101 ? 20.263 9.100 -24.549 1.00 45.59 101 MET A N 1
ATOM 780 C CA . MET A 1 101 ? 20.569 9.967 -25.704 1.00 45.59 101 MET A CA 1
ATOM 781 C C . MET A 1 101 ? 20.367 11.463 -25.406 1.00 45.59 101 MET A C 1
ATOM 783 O O . MET A 1 101 ? 19.645 12.159 -26.103 1.00 45.59 101 MET A O 1
ATOM 787 N N . THR A 1 102 ? 21.082 12.003 -24.418 1.00 44.72 102 THR A N 1
ATOM 788 C CA . THR A 1 102 ? 21.546 13.405 -24.484 1.00 44.72 102 THR A CA 1
ATOM 789 C C . THR A 1 102 ? 22.928 13.528 -23.848 1.00 44.72 102 THR A C 1
ATOM 791 O O . THR A 1 102 ? 23.126 14.226 -22.856 1.00 44.72 102 THR A O 1
ATOM 794 N N . LYS A 1 103 ? 23.918 12.843 -24.420 1.00 48.28 103 LYS A N 1
ATOM 795 C CA . LYS A 1 103 ? 25.296 13.336 -24.383 1.00 48.28 103 LYS A CA 1
ATOM 796 C C . LYS A 1 103 ? 25.847 13.332 -25.802 1.00 48.28 103 LYS A C 1
ATOM 798 O O . LYS A 1 103 ? 25.766 12.327 -26.499 1.00 48.28 103 LYS A O 1
ATOM 803 N N . THR A 1 104 ? 26.399 14.490 -26.158 1.00 40.78 104 THR A N 1
ATOM 804 C CA . THR A 1 104 ? 27.252 14.7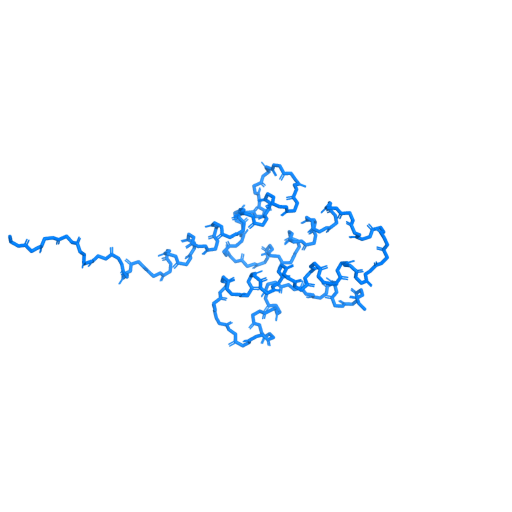60 -27.318 1.00 40.78 104 THR A CA 1
ATOM 805 C C . THR A 1 104 ? 26.521 15.069 -28.631 1.00 40.78 104 THR A C 1
ATOM 807 O O . THR A 1 104 ? 26.260 14.196 -29.454 1.00 40.78 104 THR A O 1
ATOM 810 N N . LYS A 1 105 ? 26.284 16.363 -28.876 1.00 40.41 105 LYS A N 1
ATOM 811 C CA . LYS A 1 105 ? 26.488 16.931 -30.213 1.00 40.41 105 LYS A CA 1
ATOM 812 C C . LYS A 1 105 ? 27.692 17.873 -30.145 1.00 40.41 105 LYS A C 1
ATOM 814 O O . LYS A 1 105 ? 27.804 18.612 -29.172 1.00 40.41 105 LYS A O 1
ATOM 819 N N . LEU A 1 106 ? 28.544 17.682 -31.157 1.00 44.19 106 LEU A N 1
ATOM 820 C CA . LEU A 1 106 ? 29.793 18.348 -31.544 1.00 44.19 106 LEU A CA 1
ATOM 821 C C . LEU A 1 106 ? 30.078 19.712 -30.910 1.00 44.19 106 LEU A C 1
ATOM 823 O O . LEU A 1 106 ? 29.212 20.604 -31.039 1.00 44.19 106 LEU A O 1
#

Secondary structure (DSSP, 8-state):
-HHHHHH--HHHHHHHTT---HHHHHHHHHHHHHHHHHTS-GGGGSHHHHHHHHHHHHTTSGGGHHHHH------HHHHHHHHHHHHHHHHHHH-TTSS---S---